Protein AF-G8B8Z5-F1 (afdb_monomer)

Mean predicted aligned error: 19.73 Å

Structure (mmCIF, N/CA/C/O backbone):
data_AF-G8B8Z5-F1
#
_entry.id   AF-G8B8Z5-F1
#
loop_
_atom_site.group_PDB
_atom_site.id
_atom_site.type_symbol
_atom_site.label_atom_id
_atom_site.label_alt_id
_atom_site.label_comp_id
_atom_site.label_asym_id
_atom_site.label_entity_id
_atom_site.label_seq_id
_atom_site.pdbx_PDB_ins_code
_atom_site.Cartn_x
_atom_site.Cartn_y
_atom_site.Cartn_z
_atom_site.occupancy
_atom_site.B_iso_or_equiv
_atom_site.auth_seq_id
_atom_site.auth_comp_id
_atom_site.auth_asym_id
_atom_site.auth_atom_id
_atom_site.pdbx_PDB_model_num
ATOM 1 N N . MET A 1 1 ? 36.152 -23.591 3.114 1.00 41.09 1 MET A N 1
ATOM 2 C CA . MET A 1 1 ? 37.224 -24.033 2.190 1.00 41.09 1 MET A CA 1
ATOM 3 C C . MET A 1 1 ? 36.503 -24.625 0.983 1.00 41.09 1 MET A C 1
ATOM 5 O O . MET A 1 1 ? 35.760 -25.562 1.192 1.00 41.09 1 MET A O 1
ATOM 9 N N . LEU A 1 2 ? 36.476 -24.067 -0.227 1.00 43.59 2 LEU A N 1
ATOM 10 C CA . LEU A 1 2 ? 37.542 -23.501 -1.054 1.00 43.59 2 LEU A CA 1
ATOM 11 C C . LEU A 1 2 ? 36.949 -22.485 -2.055 1.00 43.59 2 LEU A C 1
ATOM 13 O O . LEU A 1 2 ? 35.964 -22.784 -2.724 1.00 43.59 2 LEU A O 1
ATOM 17 N N . LEU A 1 3 ? 37.576 -21.311 -2.181 1.00 44.88 3 LEU A N 1
ATOM 18 C CA . LEU A 1 3 ? 37.457 -20.449 -3.362 1.00 44.88 3 LEU A CA 1
ATOM 19 C C . LEU A 1 3 ? 38.394 -20.983 -4.460 1.00 44.88 3 LEU A C 1
ATOM 21 O O . LEU A 1 3 ? 39.539 -21.304 -4.142 1.00 44.88 3 LEU A O 1
ATOM 25 N N . PRO A 1 4 ? 38.010 -20.951 -5.745 1.00 44.19 4 PRO A N 1
ATOM 26 C CA . PRO A 1 4 ? 38.975 -20.918 -6.832 1.00 44.19 4 PRO A CA 1
ATOM 27 C C . PRO A 1 4 ? 39.327 -19.463 -7.177 1.00 44.19 4 PRO A C 1
ATOM 29 O O . PRO A 1 4 ? 38.596 -18.742 -7.855 1.00 44.19 4 PRO A O 1
ATOM 32 N N . THR A 1 5 ? 40.486 -19.034 -6.686 1.00 41.72 5 THR A N 1
ATOM 33 C CA . THR A 1 5 ? 41.225 -17.848 -7.126 1.00 41.72 5 THR A CA 1
ATOM 34 C C . THR A 1 5 ? 41.942 -18.150 -8.441 1.00 41.72 5 THR A C 1
ATOM 36 O O . THR A 1 5 ? 42.888 -18.927 -8.434 1.00 41.72 5 THR A O 1
ATOM 39 N N . HIS A 1 6 ? 41.558 -17.525 -9.555 1.00 38.69 6 HIS A N 1
ATOM 40 C CA . HIS A 1 6 ? 42.446 -17.384 -10.716 1.00 38.69 6 HIS A CA 1
ATOM 41 C C . HIS A 1 6 ? 41.959 -16.244 -11.619 1.00 38.69 6 HIS A C 1
ATOM 43 O O . HIS A 1 6 ? 41.118 -16.439 -12.491 1.00 38.69 6 HIS A O 1
ATOM 49 N N . PHE A 1 7 ? 42.509 -15.040 -11.435 1.00 36.22 7 PHE A N 1
ATOM 50 C CA . PHE A 1 7 ? 42.478 -14.018 -12.479 1.00 36.22 7 PHE A CA 1
ATOM 51 C C . PHE A 1 7 ? 43.902 -13.621 -12.848 1.00 36.22 7 PHE A C 1
ATOM 53 O O . PHE A 1 7 ? 44.687 -13.117 -12.050 1.00 36.22 7 PHE A O 1
ATOM 60 N N . SER A 1 8 ? 44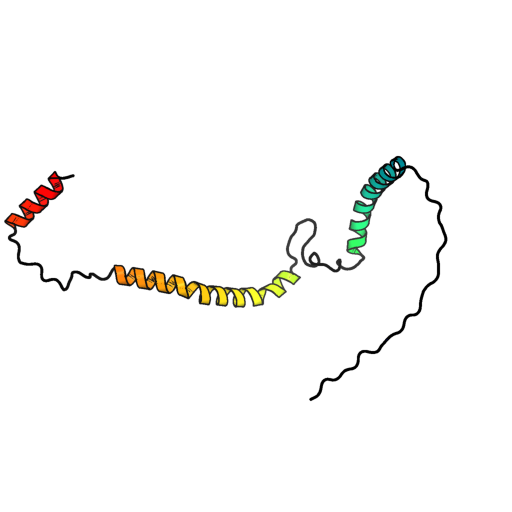.213 -13.964 -14.092 1.00 32.03 8 SER A N 1
ATOM 61 C CA . SER A 1 8 ? 45.494 -13.842 -14.762 1.00 32.03 8 SER A CA 1
ATOM 62 C C . SER A 1 8 ? 45.905 -12.376 -14.904 1.00 32.03 8 SER A C 1
ATOM 64 O O . SER A 1 8 ? 45.184 -11.549 -15.462 1.00 32.03 8 SER A O 1
ATOM 66 N N . CYS A 1 9 ? 47.097 -12.076 -14.399 1.00 32.19 9 CYS A N 1
ATOM 67 C CA . CYS A 1 9 ? 47.771 -10.793 -14.497 1.00 32.19 9 CYS A CA 1
ATOM 68 C C . CYS A 1 9 ? 48.290 -10.587 -15.933 1.00 32.19 9 CYS A C 1
ATOM 70 O O . CYS A 1 9 ? 49.268 -11.219 -16.335 1.00 32.19 9 CYS A O 1
ATOM 72 N N . LYS A 1 10 ? 47.664 -9.701 -16.722 1.00 39.59 10 LYS A N 1
ATOM 73 C CA . LYS A 1 10 ? 48.245 -9.215 -17.987 1.00 39.59 10 LYS A CA 1
ATOM 74 C C . LYS A 1 10 ? 48.947 -7.877 -17.767 1.00 39.59 10 LYS A C 1
ATOM 76 O O . LYS A 1 10 ? 48.311 -6.838 -17.629 1.00 39.59 10 LYS A O 1
ATOM 81 N N . LYS A 1 11 ? 50.283 -7.927 -17.784 1.00 35.84 11 LYS A N 1
ATOM 82 C CA . LYS A 1 11 ? 51.173 -6.775 -17.977 1.00 35.84 11 LYS A CA 1
ATOM 83 C C . LYS A 1 11 ? 50.915 -6.152 -19.351 1.00 35.84 11 LYS A C 1
ATOM 85 O O . LYS A 1 11 ? 50.988 -6.852 -20.358 1.00 35.84 11 LYS A O 1
ATOM 90 N N . ILE A 1 12 ? 50.707 -4.840 -19.393 1.00 39.56 12 ILE A N 1
ATOM 91 C CA . ILE A 1 12 ? 50.877 -4.023 -20.599 1.00 39.56 12 ILE A CA 1
ATOM 92 C C . ILE A 1 12 ? 51.840 -2.893 -20.221 1.00 39.56 12 ILE A C 1
ATOM 94 O O . ILE A 1 12 ? 51.549 -2.073 -19.354 1.00 39.56 12 ILE A O 1
ATOM 98 N N . THR A 1 13 ? 53.026 -2.918 -20.821 1.00 41.66 13 THR A N 1
ATOM 99 C CA . THR A 1 13 ? 54.096 -1.914 -20.717 1.00 41.66 13 THR A CA 1
ATOM 100 C C . THR A 1 13 ? 53.878 -0.759 -21.722 1.00 41.66 13 THR A C 1
ATOM 102 O O . THR A 1 13 ? 52.999 -0.850 -22.581 1.00 41.66 13 THR A O 1
ATOM 105 N N . PRO A 1 14 ? 54.601 0.374 -21.588 1.00 43.34 14 PRO A N 1
ATOM 106 C CA . PRO A 1 14 ? 54.072 1.714 -21.856 1.00 43.34 14 PRO A CA 1
ATOM 107 C C . PRO A 1 14 ? 54.269 2.212 -23.296 1.00 43.34 14 PRO A C 1
ATOM 109 O O . PRO A 1 14 ? 55.264 1.910 -23.956 1.00 43.34 14 PRO A O 1
ATOM 112 N N . ILE A 1 15 ? 53.348 3.066 -23.757 1.00 42.09 15 ILE A N 1
ATOM 113 C CA . ILE A 1 15 ? 53.428 3.748 -25.057 1.00 42.09 15 ILE A CA 1
ATOM 114 C C . ILE A 1 15 ? 53.983 5.174 -24.890 1.00 42.09 15 ILE A C 1
ATOM 116 O O . ILE A 1 15 ? 53.671 5.902 -23.954 1.00 42.09 15 ILE A O 1
ATOM 120 N N . LYS A 1 16 ? 54.868 5.510 -25.832 1.00 40.50 16 LYS A N 1
ATOM 121 C CA . LYS A 1 16 ? 55.881 6.571 -25.857 1.00 40.50 16 LYS A CA 1
ATOM 122 C C . LYS A 1 16 ? 55.372 8.025 -25.832 1.00 40.50 16 LYS A C 1
ATOM 124 O O . LYS A 1 16 ? 54.331 8.358 -26.388 1.00 40.50 16 LYS A O 1
ATOM 129 N N . LYS A 1 17 ? 56.259 8.891 -25.311 1.00 45.06 17 LYS A N 1
ATOM 130 C CA . LYS A 1 17 ? 56.364 10.360 -25.457 1.00 45.06 17 LYS A CA 1
ATOM 131 C C . LYS A 1 17 ? 55.726 10.945 -26.732 1.00 45.06 17 LYS A C 1
ATOM 133 O O . LYS A 1 17 ? 56.095 10.555 -27.841 1.00 45.06 17 LYS A O 1
ATOM 138 N N . LYS A 1 18 ? 54.954 12.031 -26.582 1.00 43.22 18 LYS A N 1
ATOM 139 C CA . LYS A 1 18 ? 54.648 12.979 -27.671 1.00 43.22 18 LYS A CA 1
ATOM 140 C C . LYS A 1 18 ? 54.820 14.444 -27.223 1.00 43.22 18 LYS A C 1
ATOM 142 O O . LYS A 1 18 ? 54.002 14.981 -26.497 1.00 43.22 18 LYS A O 1
ATOM 147 N N . LYS A 1 19 ? 55.958 14.995 -27.666 1.00 42.81 19 LYS A N 1
ATOM 148 C CA . LYS A 1 19 ? 56.308 16.354 -28.142 1.00 42.81 19 LYS A CA 1
ATOM 149 C C . LYS A 1 19 ? 55.581 17.590 -27.565 1.00 42.81 19 LYS A C 1
ATOM 151 O O . LYS A 1 19 ? 54.373 17.729 -27.695 1.00 42.81 19 LYS A O 1
ATOM 156 N N . ASN A 1 20 ? 56.405 18.528 -27.076 1.00 50.16 20 ASN A N 1
ATOM 157 C CA . ASN A 1 20 ? 56.108 19.937 -26.782 1.00 50.16 20 ASN A CA 1
ATOM 158 C C . ASN A 1 20 ? 55.334 20.625 -27.917 1.00 50.16 20 ASN A C 1
ATOM 160 O O . ASN A 1 20 ? 55.758 20.572 -29.072 1.00 50.16 20 ASN A O 1
ATOM 164 N N . ILE A 1 21 ? 54.251 21.322 -27.570 1.00 47.75 21 ILE A N 1
ATOM 165 C CA . ILE A 1 21 ? 53.485 22.195 -28.467 1.00 47.75 21 ILE A CA 1
ATOM 166 C C . ILE A 1 21 ? 53.485 23.599 -27.841 1.00 47.75 21 ILE A C 1
ATOM 168 O O . ILE A 1 21 ? 53.137 23.718 -26.665 1.00 47.75 21 ILE A O 1
ATOM 172 N N . PRO A 1 22 ? 53.877 24.656 -28.577 1.00 44.84 22 PRO A N 1
ATOM 173 C CA . PRO A 1 22 ? 53.913 26.013 -28.047 1.00 44.84 22 PRO A CA 1
ATOM 174 C C . PRO A 1 22 ? 52.497 26.572 -27.846 1.00 44.84 22 PRO A C 1
ATOM 176 O O . PRO A 1 22 ? 51.693 26.664 -28.775 1.00 44.84 22 PRO A O 1
ATOM 179 N N . LEU A 1 23 ? 52.217 26.959 -26.601 1.00 51.59 23 LEU A N 1
ATOM 180 C CA . LEU A 1 23 ? 51.053 27.731 -26.181 1.00 51.59 23 LEU A CA 1
ATOM 181 C C . LEU A 1 23 ? 51.171 29.162 -26.728 1.00 51.59 23 LEU A C 1
ATOM 183 O O . LEU A 1 23 ? 51.948 29.947 -26.200 1.00 51.59 23 LEU A O 1
ATOM 187 N N . CYS A 1 24 ? 50.394 29.510 -27.758 1.00 51.16 24 CYS A N 1
ATOM 188 C CA . CYS A 1 24 ? 49.870 30.871 -27.940 1.00 51.16 24 CYS A CA 1
ATOM 189 C C . CYS A 1 24 ? 48.847 30.919 -29.087 1.00 51.16 24 CYS A C 1
ATOM 191 O O . CYS A 1 24 ? 49.204 31.154 -30.239 1.00 51.16 24 CYS A O 1
ATOM 193 N N . LYS A 1 25 ? 47.555 30.715 -28.790 1.00 40.59 25 LYS A N 1
ATOM 194 C CA . LYS A 1 25 ? 46.464 31.233 -29.634 1.00 40.59 25 LYS A CA 1
ATOM 195 C C . LYS A 1 25 ? 45.332 31.785 -28.771 1.00 40.59 25 LYS A C 1
ATOM 197 O O . LYS A 1 25 ? 44.795 31.130 -27.884 1.00 40.59 25 LYS A O 1
ATOM 202 N N . THR A 1 26 ? 45.033 33.042 -29.055 1.00 53.59 26 THR A N 1
ATOM 203 C CA . THR A 1 26 ? 44.117 33.972 -28.404 1.00 53.59 26 THR A CA 1
ATOM 204 C C . THR A 1 26 ? 42.708 33.392 -28.237 1.00 53.59 26 THR A C 1
ATOM 206 O O . THR A 1 26 ? 42.103 32.921 -29.202 1.00 53.59 26 THR A O 1
ATOM 209 N N . LYS A 1 27 ? 42.154 33.481 -27.018 1.00 52.00 27 LYS A N 1
ATOM 210 C CA . LYS A 1 27 ? 40.860 32.896 -26.598 1.00 52.00 27 LYS A CA 1
ATOM 211 C C . LYS A 1 27 ? 39.648 33.231 -27.491 1.00 52.00 27 LYS A C 1
ATOM 213 O O . LYS A 1 27 ? 38.670 32.498 -27.447 1.00 52.00 27 LYS A O 1
ATOM 218 N N . ARG A 1 28 ? 39.693 34.289 -28.313 1.00 50.94 28 ARG A N 1
ATOM 219 C CA . ARG A 1 28 ? 38.571 34.679 -29.195 1.00 50.94 28 ARG A CA 1
ATOM 220 C C . ARG A 1 28 ? 38.397 33.808 -30.442 1.00 50.94 28 ARG A C 1
ATOM 222 O O . ARG A 1 28 ? 37.281 33.703 -30.925 1.00 50.94 28 ARG A O 1
ATOM 229 N N . GLN A 1 29 ? 39.453 33.177 -30.958 1.00 50.69 29 GLN A N 1
ATOM 230 C CA . GLN A 1 29 ? 39.331 32.341 -32.165 1.00 50.69 29 GLN A CA 1
ATOM 231 C C . GLN A 1 29 ? 38.825 30.921 -31.856 1.00 50.69 29 GLN A C 1
ATOM 233 O O . GLN A 1 29 ? 38.244 30.269 -32.718 1.00 50.69 29 GLN A O 1
ATOM 238 N N . LEU A 1 30 ? 38.997 30.436 -30.619 1.00 53.25 30 LEU A N 1
ATOM 239 C CA . LEU A 1 30 ? 38.531 29.100 -30.236 1.00 53.25 30 LEU A CA 1
ATOM 240 C C . LEU A 1 30 ? 37.006 28.998 -30.106 1.00 53.25 30 LEU A C 1
ATOM 242 O O . LEU A 1 30 ? 36.468 27.919 -30.327 1.00 53.25 30 LEU A O 1
ATOM 246 N N . THR A 1 31 ? 36.298 30.080 -29.778 1.00 52.97 31 THR A N 1
ATOM 247 C CA . THR A 1 31 ? 34.838 30.036 -29.588 1.00 52.97 31 THR A CA 1
ATOM 248 C C . THR A 1 31 ? 34.066 29.961 -30.905 1.00 52.97 31 THR A C 1
ATOM 250 O O . THR A 1 31 ? 33.091 29.220 -30.980 1.00 52.97 31 THR A O 1
ATOM 253 N N . TYR A 1 32 ? 34.520 30.642 -31.963 1.00 52.75 32 TYR A N 1
ATOM 254 C CA . TYR A 1 32 ? 33.847 30.628 -33.272 1.00 52.75 32 TYR A CA 1
ATOM 255 C C . TYR A 1 32 ? 33.943 29.264 -33.979 1.00 52.75 32 TYR A C 1
ATOM 257 O O . TYR A 1 32 ? 32.989 28.793 -34.596 1.00 52.75 32 TYR A O 1
ATOM 265 N N . ILE A 1 33 ? 35.073 28.569 -33.822 1.00 52.00 33 ILE A N 1
ATOM 266 C CA . ILE A 1 33 ? 35.264 27.220 -34.374 1.00 52.00 33 ILE A CA 1
ATOM 267 C C . ILE A 1 33 ? 34.424 26.192 -33.590 1.00 52.00 33 ILE A C 1
ATOM 269 O O . ILE A 1 33 ? 33.947 25.218 -34.172 1.00 52.00 33 ILE A O 1
ATOM 273 N N . TYR A 1 34 ? 34.189 26.422 -32.291 1.00 52.81 34 TYR A N 1
ATOM 274 C CA . TYR A 1 34 ? 33.418 25.519 -31.428 1.00 52.81 34 TYR A CA 1
ATOM 275 C C . TYR A 1 34 ? 31.912 25.562 -31.716 1.00 52.81 34 TYR A C 1
ATOM 277 O O . TYR A 1 34 ? 31.250 24.528 -31.690 1.00 52.81 34 TYR A O 1
ATOM 285 N N . THR A 1 35 ? 31.353 26.728 -32.046 1.00 53.22 35 THR A N 1
ATOM 286 C CA . THR A 1 35 ? 29.920 26.839 -32.369 1.00 53.22 35 THR A CA 1
ATOM 287 C C . THR A 1 35 ? 29.595 26.312 -33.769 1.00 53.22 35 THR A C 1
ATOM 289 O O . THR A 1 35 ? 28.562 25.668 -33.948 1.00 53.22 35 THR A O 1
ATOM 292 N N . HIS A 1 36 ? 30.490 26.486 -34.751 1.00 51.34 36 HIS A N 1
ATOM 293 C CA . HIS A 1 36 ? 30.256 26.006 -36.121 1.00 51.34 36 HIS A CA 1
ATOM 294 C C . HIS A 1 36 ? 30.466 24.485 -36.287 1.00 51.34 36 HIS A C 1
ATOM 296 O O . HIS A 1 36 ? 29.890 23.862 -37.181 1.00 51.34 36 HIS A O 1
ATOM 302 N N . THR A 1 37 ? 31.256 23.849 -35.414 1.00 52.03 37 THR A N 1
ATOM 303 C CA . THR A 1 37 ? 31.419 22.382 -35.397 1.00 52.03 37 THR A CA 1
ATOM 304 C C . THR A 1 37 ? 30.277 21.666 -34.674 1.00 52.03 37 THR A C 1
ATOM 306 O O . THR A 1 37 ? 29.899 20.572 -35.094 1.00 52.03 37 THR A O 1
ATOM 309 N N . GLN A 1 38 ? 29.653 22.273 -33.658 1.00 47.59 38 GLN A N 1
ATOM 310 C CA . GLN A 1 38 ? 28.560 21.617 -32.926 1.00 47.59 38 GLN A CA 1
ATOM 311 C C . GLN A 1 38 ? 27.278 21.420 -33.752 1.00 47.59 38 GLN A C 1
ATOM 313 O O . GLN A 1 38 ? 26.641 20.371 -33.639 1.00 47.59 38 GLN A O 1
ATOM 318 N N . ALA A 1 39 ? 26.932 22.351 -34.647 1.00 51.22 39 ALA A N 1
ATOM 319 C 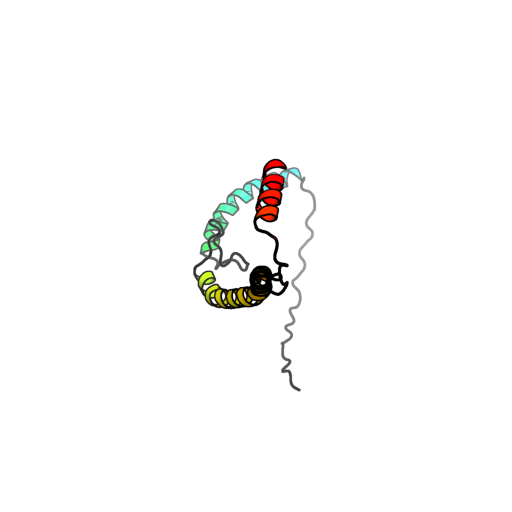CA . ALA A 1 39 ? 25.760 22.200 -35.518 1.00 51.22 39 ALA A CA 1
ATOM 320 C C . ALA A 1 39 ? 25.916 21.060 -36.549 1.00 51.22 39 ALA A C 1
ATOM 322 O O . ALA A 1 39 ? 24.944 20.381 -36.877 1.00 51.22 39 ALA A O 1
ATOM 323 N N . SER A 1 40 ? 27.145 20.798 -37.012 1.00 49.84 40 SER A N 1
ATOM 324 C CA . SER A 1 40 ? 27.445 19.709 -37.953 1.00 49.84 40 SER A CA 1
ATOM 325 C C . SER A 1 40 ? 27.438 18.333 -37.265 1.00 49.84 40 SER A C 1
ATOM 327 O O . SER A 1 40 ? 26.899 17.364 -37.800 1.00 49.84 40 SER A O 1
ATOM 329 N N . MET A 1 41 ? 27.928 18.237 -36.022 1.00 47.12 41 MET A N 1
ATOM 330 C CA . MET A 1 41 ? 28.002 16.956 -35.301 1.00 47.12 41 MET A CA 1
ATOM 331 C C . MET A 1 41 ? 26.636 16.412 -34.841 1.00 47.12 41 MET A C 1
ATOM 333 O O . MET A 1 41 ? 26.458 15.194 -34.787 1.00 47.12 41 MET A O 1
ATOM 337 N N . HIS A 1 42 ? 25.636 17.264 -34.590 1.00 50.69 42 HIS A N 1
ATOM 338 C CA . HIS A 1 42 ? 24.275 16.814 -34.240 1.00 50.69 42 HIS A CA 1
ATOM 339 C C . HIS A 1 42 ? 23.506 16.157 -35.408 1.00 50.69 42 HIS A C 1
ATOM 341 O O . HIS A 1 42 ? 22.525 15.435 -35.181 1.00 50.69 42 HIS A O 1
ATOM 347 N N . GLY A 1 43 ? 23.919 16.394 -36.658 1.00 51.12 43 GLY A N 1
ATOM 348 C CA . GLY A 1 43 ? 23.384 15.704 -37.838 1.00 51.12 43 GLY A CA 1
ATOM 349 C C . GLY A 1 43 ? 24.002 14.316 -38.019 1.00 51.12 43 GLY A C 1
ATOM 350 O O . GLY A 1 43 ? 23.290 13.328 -38.193 1.00 51.12 43 GLY A O 1
ATOM 351 N N . THR A 1 44 ? 25.326 14.225 -37.891 1.00 53.66 44 THR A N 1
ATOM 352 C CA . THR A 1 44 ? 26.101 13.001 -38.162 1.00 53.66 44 THR A CA 1
ATOM 353 C C . THR A 1 44 ? 26.030 11.971 -37.028 1.00 53.66 44 THR A C 1
ATOM 355 O O . THR A 1 44 ? 26.099 10.768 -37.275 1.00 53.66 44 THR A O 1
ATOM 358 N N . LEU A 1 45 ? 25.819 12.396 -35.776 1.00 53.50 45 LEU A N 1
ATOM 359 C CA . LEU A 1 45 ? 25.611 11.468 -34.651 1.00 53.50 45 LEU A CA 1
ATOM 360 C C . LEU A 1 45 ? 24.249 10.750 -34.709 1.00 53.50 45 LEU A C 1
ATOM 362 O O . LEU A 1 45 ? 24.114 9.649 -34.177 1.00 53.50 45 LEU A O 1
ATOM 366 N N . ARG A 1 46 ? 23.255 11.317 -35.411 1.00 52.88 46 ARG A N 1
ATOM 367 C CA . ARG A 1 46 ? 21.955 10.664 -35.654 1.00 52.88 46 ARG A CA 1
ATOM 368 C C . ARG A 1 46 ? 22.038 9.519 -36.663 1.00 52.88 46 ARG A C 1
ATOM 370 O O . ARG A 1 46 ? 21.297 8.546 -36.533 1.00 52.88 46 ARG A O 1
ATOM 377 N N . THR A 1 47 ? 22.921 9.614 -37.655 1.00 54.91 47 THR A N 1
ATOM 378 C CA . THR A 1 47 ? 23.121 8.555 -38.657 1.00 54.91 47 THR A CA 1
ATOM 379 C C . THR A 1 47 ? 24.062 7.464 -38.148 1.00 54.91 47 THR A C 1
ATOM 381 O O . THR A 1 47 ? 23.798 6.284 -38.372 1.00 54.91 47 THR A O 1
ATOM 384 N N . LEU A 1 48 ? 25.088 7.821 -37.367 1.00 54.16 48 LEU A N 1
ATOM 385 C CA . LEU A 1 48 ? 26.011 6.856 -36.753 1.00 54.16 48 LEU A CA 1
ATOM 386 C C . LEU A 1 48 ? 25.387 6.030 -35.617 1.00 54.16 48 LEU A C 1
ATOM 388 O O . LEU A 1 48 ? 25.734 4.859 -35.472 1.00 54.16 48 LEU A O 1
ATOM 392 N N . GLY A 1 49 ? 24.429 6.577 -34.860 1.00 54.16 49 GLY A N 1
ATOM 393 C CA . GLY A 1 49 ? 23.719 5.838 -33.803 1.00 54.16 49 GLY A CA 1
ATOM 394 C C . GLY A 1 49 ? 22.835 4.683 -34.302 1.00 54.16 49 GLY A C 1
ATOM 395 O O . GLY A 1 49 ? 22.444 3.831 -33.511 1.00 54.16 49 GLY A O 1
ATOM 396 N N . LYS A 1 50 ? 22.533 4.626 -35.609 1.00 55.78 50 LYS A N 1
ATOM 397 C CA . LYS A 1 50 ? 21.840 3.486 -36.238 1.00 55.78 50 LYS A CA 1
ATOM 398 C C . LYS A 1 50 ? 22.792 2.352 -36.642 1.00 55.78 50 LYS A C 1
ATOM 400 O O . LYS A 1 50 ? 22.348 1.218 -36.771 1.00 55.78 50 LYS A O 1
ATOM 405 N N . ILE A 1 51 ? 24.075 2.657 -36.853 1.00 57.62 51 ILE A N 1
ATOM 406 C CA . ILE A 1 51 ? 25.098 1.721 -37.357 1.00 57.62 51 ILE A CA 1
ATOM 407 C C . ILE A 1 51 ? 25.930 1.152 -36.201 1.00 57.62 51 ILE A C 1
ATOM 409 O O . ILE A 1 51 ? 26.313 -0.016 -36.208 1.00 57.62 51 ILE A O 1
ATOM 413 N N . VAL A 1 52 ? 26.188 1.966 -35.179 1.00 56.34 52 VAL A N 1
ATOM 414 C CA . VAL A 1 52 ? 26.895 1.558 -33.968 1.00 56.34 52 VAL A CA 1
ATOM 415 C C . VAL A 1 52 ? 25.842 1.152 -32.940 1.00 56.34 52 VAL A C 1
ATOM 417 O O . VAL A 1 52 ? 25.070 1.990 -32.486 1.00 56.34 52 VAL A O 1
ATOM 420 N N . GLY A 1 53 ? 25.774 -0.145 -32.618 1.00 58.78 53 GLY A N 1
ATOM 421 C CA . GLY A 1 53 ? 24.788 -0.712 -31.692 1.00 58.78 53 GLY A CA 1
ATOM 422 C C . GLY A 1 53 ? 24.603 0.108 -30.406 1.00 58.78 53 GLY A C 1
ATOM 423 O O . GLY A 1 53 ? 25.540 0.739 -29.924 1.00 58.78 53 GLY A O 1
ATOM 424 N N . ALA A 1 54 ? 23.377 0.085 -29.865 1.00 66.44 54 ALA A N 1
ATOM 425 C CA . ALA A 1 54 ? 22.878 1.091 -28.922 1.00 66.44 54 ALA A CA 1
ATOM 426 C C . ALA A 1 54 ? 23.868 1.491 -27.794 1.00 66.44 54 ALA A C 1
ATOM 428 O O . ALA A 1 54 ? 24.537 0.621 -27.219 1.00 66.44 54 ALA A O 1
ATOM 429 N N . PRO A 1 55 ? 23.944 2.792 -27.451 1.00 63.03 55 PRO A N 1
ATOM 430 C CA . PRO A 1 55 ? 24.972 3.367 -26.578 1.00 63.03 55 PRO A CA 1
ATOM 431 C C . PRO A 1 55 ? 24.995 2.678 -25.213 1.00 63.03 55 PRO A C 1
ATOM 433 O O . PRO A 1 55 ? 23.948 2.514 -24.602 1.00 63.03 55 PRO A O 1
ATOM 436 N N . LYS A 1 56 ? 26.165 2.259 -24.710 1.00 60.97 56 LYS A N 1
ATOM 437 C CA . LYS A 1 56 ? 26.287 1.643 -23.372 1.00 60.97 56 LYS A CA 1
ATOM 438 C C . LYS A 1 56 ? 25.901 2.672 -22.290 1.00 60.97 56 LYS A C 1
ATOM 440 O O . LYS A 1 56 ? 26.720 3.508 -21.934 1.00 60.97 56 LYS A O 1
ATOM 445 N N . GLY A 1 57 ? 24.661 2.610 -21.794 1.00 67.00 57 GLY A N 1
ATOM 446 C CA . GLY A 1 57 ? 24.099 3.529 -20.792 1.00 67.00 57 GLY A CA 1
ATOM 447 C C . GLY A 1 57 ? 22.629 3.229 -20.458 1.00 67.00 57 GLY A C 1
ATOM 448 O O . GLY A 1 57 ? 22.049 2.275 -20.971 1.00 67.00 57 GLY A O 1
ATOM 449 N N . HIS A 1 58 ? 22.013 4.020 -19.580 1.00 65.00 58 HIS A N 1
ATOM 450 C CA . HIS A 1 58 ? 20.623 3.817 -19.128 1.00 65.00 58 HIS A CA 1
ATOM 451 C C . HIS A 1 58 ? 19.589 4.072 -20.242 1.00 65.00 58 HIS A C 1
ATOM 453 O O . HIS A 1 58 ? 18.517 3.469 -20.249 1.00 65.00 58 HIS A O 1
ATOM 459 N N . ASP A 1 59 ? 19.968 4.862 -21.248 1.00 70.56 59 ASP A N 1
ATOM 460 C CA . ASP A 1 59 ? 19.149 5.207 -22.417 1.00 70.56 59 ASP A CA 1
ATOM 461 C C . ASP A 1 59 ? 19.029 4.071 -23.449 1.00 70.56 59 ASP A C 1
ATOM 463 O O . ASP A 1 59 ? 18.409 4.224 -24.494 1.00 70.56 59 ASP A O 1
ATOM 467 N N . ARG A 1 60 ? 19.582 2.882 -23.173 1.00 75.62 60 ARG A N 1
ATOM 468 C CA . ARG A 1 60 ? 19.517 1.705 -24.067 1.00 75.62 60 ARG A CA 1
ATOM 469 C C . ARG A 1 60 ? 18.099 1.240 -24.385 1.00 75.62 60 ARG A C 1
ATOM 471 O O . ARG A 1 60 ? 17.871 0.647 -25.434 1.00 75.62 60 ARG A O 1
ATOM 478 N N . TYR A 1 61 ? 17.186 1.418 -23.438 1.00 77.81 61 TYR A N 1
ATOM 479 C CA . TYR A 1 61 ? 15.831 0.871 -23.496 1.00 77.81 61 TYR A CA 1
ATOM 480 C C . TYR A 1 61 ? 14.758 1.954 -23.548 1.00 77.81 61 TYR A C 1
ATOM 482 O O . TYR A 1 61 ? 13.569 1.637 -23.415 1.00 77.81 61 TYR A O 1
ATOM 490 N N . ARG A 1 62 ? 15.179 3.210 -23.716 1.00 84.50 62 ARG A N 1
ATOM 491 C CA . ARG A 1 62 ? 14.312 4.374 -23.793 1.00 84.50 62 ARG A CA 1
ATOM 492 C C . ARG A 1 62 ? 14.665 5.151 -25.048 1.00 84.50 62 ARG A C 1
ATOM 494 O O . ARG A 1 62 ? 15.833 5.422 -25.295 1.00 84.50 62 ARG A O 1
ATOM 501 N N . ASP A 1 63 ? 13.663 5.478 -25.847 1.00 83.00 63 ASP A N 1
ATOM 502 C CA . ASP A 1 63 ? 13.903 6.242 -27.065 1.00 83.00 63 ASP A CA 1
ATOM 503 C C . ASP A 1 63 ? 14.336 7.672 -26.702 1.00 83.00 63 ASP A C 1
ATOM 505 O O . ASP A 1 63 ? 13.621 8.343 -25.963 1.00 83.00 63 ASP A O 1
ATOM 509 N N . PRO A 1 64 ? 15.461 8.192 -27.218 1.00 78.12 64 PRO A N 1
ATOM 510 C CA . PRO A 1 64 ? 16.007 9.483 -26.780 1.00 78.12 64 PRO A CA 1
ATOM 511 C C . PRO A 1 64 ? 15.168 10.694 -27.219 1.00 78.12 64 PRO A C 1
ATOM 513 O O . PRO A 1 64 ? 15.352 11.794 -26.711 1.00 78.12 64 PRO A O 1
ATOM 516 N N . VAL A 1 65 ? 14.261 10.515 -28.184 1.00 81.69 65 VAL A N 1
ATOM 517 C CA . VAL A 1 65 ? 13.393 11.586 -28.700 1.00 81.69 65 VAL A CA 1
ATOM 518 C C . VAL A 1 65 ? 12.034 11.536 -28.012 1.00 81.69 65 VAL A C 1
ATOM 520 O O . VAL A 1 65 ? 11.633 12.478 -27.336 1.00 81.69 65 VAL A O 1
ATOM 523 N N . THR A 1 66 ? 11.335 10.408 -28.138 1.00 85.12 66 THR A N 1
ATOM 524 C CA . THR A 1 66 ? 9.978 10.230 -27.604 1.00 85.12 66 THR A CA 1
ATOM 525 C C . THR A 1 66 ? 9.969 9.903 -26.114 1.00 85.12 66 THR A C 1
ATOM 527 O O . THR A 1 66 ? 8.909 9.933 -25.493 1.00 85.12 66 THR A O 1
ATOM 530 N N . HIS A 1 67 ? 11.126 9.557 -25.535 1.00 82.50 67 HIS A N 1
ATOM 531 C CA . HIS A 1 67 ? 11.254 9.032 -24.178 1.00 82.50 67 HIS A CA 1
ATOM 532 C C . HIS A 1 67 ? 10.295 7.862 -23.926 1.00 82.50 67 HIS A C 1
ATOM 534 O O . HIS A 1 67 ? 9.860 7.629 -22.803 1.00 82.50 67 HIS A O 1
ATOM 540 N N . GLN A 1 68 ? 9.946 7.099 -24.961 1.00 87.81 68 GLN A N 1
ATOM 541 C CA . GLN A 1 68 ? 9.091 5.931 -24.815 1.00 87.81 68 GLN A CA 1
ATOM 542 C C . GLN A 1 68 ? 9.900 4.725 -24.361 1.00 87.81 68 GLN A C 1
ATOM 544 O O . GLN A 1 68 ? 11.113 4.632 -24.551 1.00 87.81 68 GLN A O 1
ATOM 549 N N . ILE A 1 69 ? 9.217 3.810 -23.685 1.00 89.12 69 ILE A N 1
ATOM 550 C CA . ILE A 1 69 ? 9.813 2.578 -23.191 1.00 89.12 69 ILE A CA 1
ATOM 551 C C . ILE A 1 69 ? 9.834 1.558 -24.330 1.00 89.12 69 ILE A C 1
ATOM 553 O O . ILE A 1 69 ? 8.813 1.310 -24.963 1.00 89.12 69 ILE A O 1
ATOM 557 N N . THR A 1 70 ? 10.974 0.912 -24.553 1.00 87.00 70 THR A N 1
ATOM 558 C CA . THR A 1 70 ? 11.075 -0.159 -25.553 1.00 87.00 70 THR A CA 1
ATOM 559 C C . THR A 1 70 ? 10.338 -1.436 -25.110 1.00 87.00 70 THR A C 1
ATOM 561 O O . THR A 1 70 ? 10.297 -1.756 -23.916 1.00 87.00 70 THR A O 1
ATOM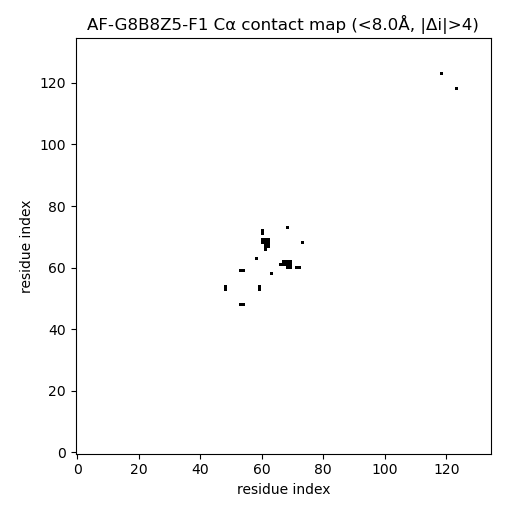 564 N N . PRO A 1 71 ? 9.828 -2.256 -26.053 1.00 85.56 71 PRO A N 1
ATOM 565 C CA . PRO A 1 71 ? 9.172 -3.537 -25.750 1.00 85.56 71 PRO A CA 1
ATOM 566 C C . PRO A 1 71 ? 10.061 -4.515 -24.963 1.00 85.56 71 PRO A C 1
ATOM 568 O O . PRO A 1 71 ? 9.559 -5.373 -24.239 1.00 85.56 71 PRO A O 1
ATOM 571 N N . ALA A 1 72 ? 11.387 -4.402 -25.065 1.00 85.75 72 ALA A N 1
ATOM 572 C CA . ALA A 1 72 ? 12.319 -5.191 -24.259 1.00 85.75 72 ALA A CA 1
ATOM 573 C C . ALA A 1 72 ? 12.181 -4.891 -22.756 1.00 85.75 72 ALA A C 1
ATOM 575 O O . ALA A 1 72 ? 12.123 -5.816 -21.946 1.00 85.75 72 ALA A O 1
ATOM 576 N N . LEU A 1 73 ? 12.047 -3.615 -22.381 1.00 86.88 73 LEU A N 1
ATOM 577 C CA . LEU A 1 73 ? 11.918 -3.215 -20.980 1.00 86.88 73 LEU A CA 1
ATOM 578 C C . LEU A 1 73 ? 10.571 -3.641 -20.377 1.00 86.88 73 LEU A C 1
ATOM 580 O O . LEU A 1 73 ? 10.505 -3.968 -19.192 1.00 86.88 73 LEU A O 1
ATOM 584 N N . TYR A 1 74 ? 9.501 -3.670 -21.180 1.00 87.81 74 TYR A N 1
ATOM 585 C CA . TYR A 1 74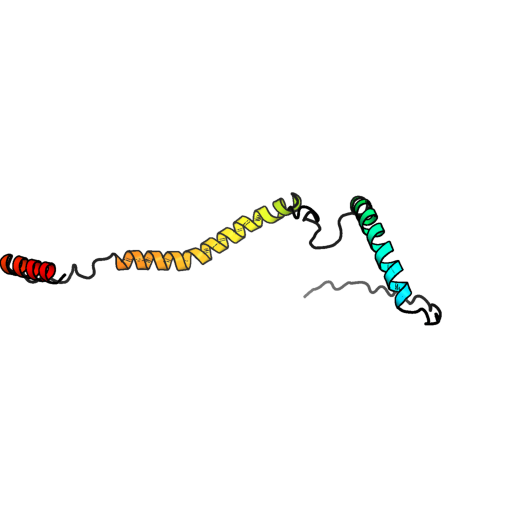 ? 8.194 -4.149 -20.723 1.00 87.81 74 TYR A CA 1
ATOM 586 C C . TYR A 1 74 ? 8.247 -5.607 -20.271 1.00 87.81 74 TYR A C 1
ATOM 588 O O . TYR A 1 74 ? 7.733 -5.917 -19.200 1.00 87.81 74 TYR A O 1
ATOM 596 N N . ARG A 1 75 ? 8.924 -6.477 -21.033 1.00 87.62 75 ARG A N 1
ATOM 597 C CA . ARG A 1 75 ? 9.086 -7.902 -20.693 1.00 87.62 75 ARG A CA 1
ATOM 598 C C . ARG A 1 75 ? 9.849 -8.096 -19.389 1.00 87.62 75 ARG A C 1
ATOM 600 O O . ARG A 1 75 ? 9.435 -8.883 -18.547 1.00 87.62 75 ARG A O 1
ATOM 607 N N . VAL A 1 76 ? 10.920 -7.328 -19.198 1.00 88.38 76 VAL A N 1
ATOM 608 C CA . VAL A 1 76 ? 11.737 -7.387 -17.978 1.00 88.38 76 VAL A CA 1
ATOM 609 C C . VAL A 1 76 ? 10.943 -6.946 -16.747 1.00 88.38 76 VAL A C 1
ATOM 611 O O . VAL A 1 76 ? 11.161 -7.481 -15.665 1.00 88.38 76 VAL A O 1
ATOM 614 N N . ARG A 1 77 ? 9.998 -6.006 -16.891 1.00 89.12 77 ARG A N 1
ATOM 615 C CA . ARG A 1 77 ? 9.197 -5.488 -15.770 1.00 89.12 77 ARG A CA 1
ATOM 616 C C . ARG A 1 77 ? 8.011 -6.382 -15.383 1.00 89.12 77 ARG A C 1
ATOM 618 O O . ARG A 1 77 ? 7.589 -6.306 -14.232 1.00 89.12 77 ARG A O 1
ATOM 625 N N . GLN A 1 78 ? 7.513 -7.234 -16.287 1.00 88.75 78 GLN A N 1
ATOM 626 C CA . GLN A 1 78 ? 6.367 -8.128 -16.036 1.00 88.75 78 GLN A CA 1
ATOM 627 C C . GLN A 1 78 ? 6.430 -8.854 -14.674 1.00 88.75 78 GLN A C 1
ATOM 629 O O . GLN A 1 78 ? 5.481 -8.726 -13.901 1.00 88.75 78 GLN A O 1
ATOM 634 N N . PRO A 1 79 ? 7.526 -9.552 -14.303 1.00 89.44 79 PRO A N 1
ATOM 635 C CA . PRO A 1 79 ? 7.561 -10.294 -13.041 1.00 89.44 79 PRO A CA 1
ATOM 636 C C . PRO A 1 79 ? 7.690 -9.401 -11.798 1.00 89.44 79 PRO A C 1
ATOM 638 O O . PRO A 1 79 ? 7.250 -9.789 -10.717 1.00 89.44 79 PRO A O 1
ATOM 641 N N . PHE A 1 80 ? 8.296 -8.216 -11.916 1.00 92.44 80 PHE A N 1
ATOM 642 C CA . PHE A 1 80 ? 8.491 -7.314 -10.775 1.00 92.44 80 PHE A CA 1
ATOM 643 C C . PHE A 1 80 ? 7.219 -6.569 -10.397 1.00 92.44 80 PHE A C 1
ATOM 645 O O . PHE A 1 80 ? 7.070 -6.204 -9.236 1.00 92.44 80 PHE A O 1
ATOM 652 N N . PHE A 1 81 ? 6.300 -6.378 -11.346 1.00 91.38 81 PHE A N 1
ATOM 653 C CA . PHE A 1 81 ? 5.010 -5.767 -11.056 1.00 91.38 81 PHE A CA 1
ATOM 654 C C . PHE A 1 81 ? 4.278 -6.566 -9.975 1.00 91.38 81 PHE A C 1
ATOM 656 O O . PHE A 1 81 ? 4.026 -6.027 -8.904 1.00 91.38 81 PHE A O 1
ATOM 663 N N . TRP A 1 82 ? 4.083 -7.876 -10.172 1.00 92.31 82 TRP A N 1
ATOM 664 C CA . TRP A 1 82 ? 3.387 -8.685 -9.171 1.00 92.31 82 TRP A CA 1
ATOM 665 C C . TRP A 1 82 ? 4.124 -8.832 -7.851 1.00 92.31 82 TRP A C 1
ATOM 667 O O . TRP A 1 82 ? 3.502 -8.729 -6.797 1.00 92.31 82 TRP A O 1
ATOM 677 N N . ARG A 1 83 ? 5.447 -9.004 -7.883 1.00 93.62 83 ARG A N 1
ATOM 678 C CA . ARG A 1 83 ? 6.243 -9.093 -6.650 1.00 93.62 83 ARG A CA 1
ATOM 679 C C . ARG A 1 83 ? 6.125 -7.818 -5.809 1.00 93.62 83 ARG A C 1
ATOM 681 O O . ARG A 1 83 ? 5.947 -7.904 -4.598 1.00 93.62 83 ARG A O 1
ATOM 688 N N . ASN A 1 84 ? 6.159 -6.651 -6.450 1.00 95.62 84 ASN A N 1
ATOM 68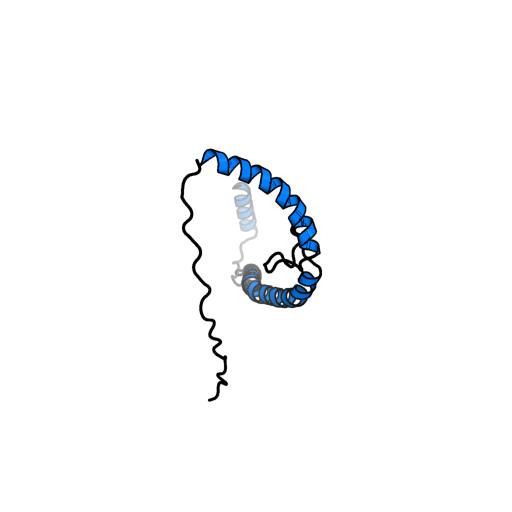9 C CA . ASN A 1 84 ? 6.039 -5.368 -5.763 1.00 95.62 84 ASN A CA 1
ATOM 690 C C . ASN A 1 84 ? 4.600 -5.081 -5.319 1.00 95.62 84 ASN A C 1
ATOM 692 O O . ASN A 1 84 ? 4.406 -4.554 -4.229 1.00 95.62 84 ASN A O 1
ATOM 696 N N . THR A 1 85 ? 3.594 -5.453 -6.116 1.00 96.44 85 THR A N 1
ATOM 697 C CA . THR A 1 85 ? 2.182 -5.311 -5.734 1.00 96.44 85 THR A CA 1
ATOM 698 C C . THR A 1 85 ? 1.851 -6.152 -4.507 1.00 96.44 85 THR A C 1
ATOM 700 O O . THR A 1 85 ? 1.204 -5.650 -3.597 1.00 96.44 85 THR A O 1
ATOM 703 N N . ILE A 1 86 ? 2.339 -7.394 -4.427 1.00 96.75 86 ILE A N 1
ATOM 704 C CA . ILE A 1 86 ? 2.157 -8.230 -3.230 1.00 96.75 86 ILE A CA 1
ATOM 705 C C . ILE A 1 86 ? 2.784 -7.547 -2.011 1.00 96.75 86 ILE A C 1
ATOM 707 O O . ILE A 1 86 ? 2.130 -7.423 -0.980 1.00 96.75 86 ILE A O 1
ATOM 711 N N . GLY A 1 87 ? 4.015 -7.038 -2.139 1.00 96.81 87 GLY A N 1
ATOM 712 C CA . GLY A 1 87 ? 4.662 -6.276 -1.067 1.00 96.81 87 GLY A CA 1
ATOM 713 C C . GLY A 1 87 ? 3.849 -5.050 -0.635 1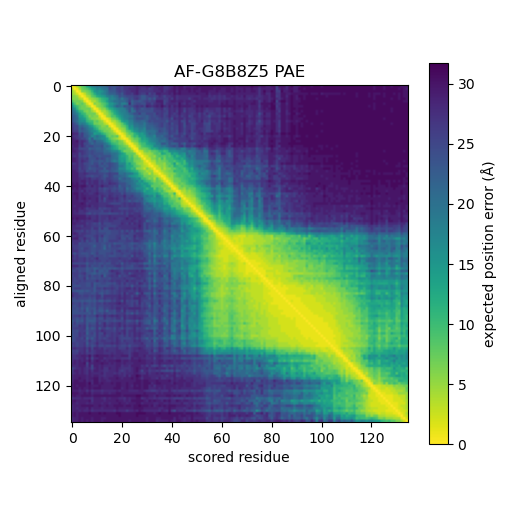.00 96.81 87 GLY A C 1
ATOM 714 O O . GLY A 1 87 ? 3.679 -4.820 0.561 1.00 96.81 87 GLY A O 1
ATOM 715 N N . LEU A 1 88 ? 3.286 -4.309 -1.595 1.00 96.94 88 LEU A N 1
ATOM 716 C CA . LEU A 1 88 ? 2.408 -3.170 -1.326 1.00 96.94 88 LEU A CA 1
ATOM 717 C C . LEU A 1 88 ? 1.152 -3.590 -0.553 1.00 96.94 88 LEU A C 1
ATOM 719 O O . LEU A 1 88 ? 0.791 -2.913 0.403 1.00 96.94 88 LEU A O 1
ATOM 723 N N . PHE A 1 89 ? 0.508 -4.698 -0.925 1.00 97.50 89 PHE A N 1
ATOM 724 C CA . PHE A 1 89 ? -0.667 -5.201 -0.211 1.00 97.50 89 PHE A CA 1
ATOM 725 C C . PHE A 1 89 ? -0.331 -5.661 1.204 1.00 97.50 89 PHE A C 1
ATOM 727 O O . PHE A 1 89 ? -1.081 -5.353 2.121 1.00 97.50 89 PHE A O 1
ATOM 734 N N . VAL A 1 90 ? 0.797 -6.343 1.408 1.00 97.81 90 VAL A N 1
ATOM 735 C CA . VAL A 1 90 ? 1.214 -6.792 2.746 1.00 97.81 90 VAL A CA 1
ATOM 736 C C . VAL A 1 90 ? 1.452 -5.598 3.669 1.00 97.81 90 VAL A C 1
ATOM 738 O O . VAL A 1 90 ? 0.930 -5.563 4.780 1.00 97.81 90 VAL A O 1
ATOM 741 N N . VAL A 1 91 ? 2.201 -4.597 3.203 1.00 97.88 91 VAL A N 1
ATOM 742 C CA . VAL A 1 91 ? 2.502 -3.407 4.012 1.00 97.88 91 VAL A CA 1
ATOM 743 C C . VAL A 1 91 ? 1.268 -2.513 4.162 1.00 97.88 91 VAL A C 1
ATOM 745 O O . VAL A 1 91 ? 1.033 -1.975 5.238 1.00 97.88 91 VAL A O 1
ATOM 748 N N . GLY A 1 92 ? 0.456 -2.380 3.112 1.00 98.19 92 GLY A N 1
ATOM 749 C CA . GLY A 1 92 ? -0.757 -1.562 3.102 1.00 98.19 92 GLY A CA 1
ATOM 750 C C . GLY A 1 92 ? -1.924 -2.161 3.891 1.00 98.1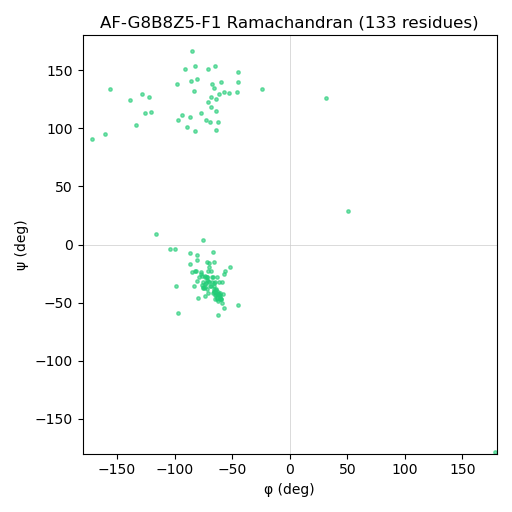9 92 GLY A C 1
ATOM 751 O O . GLY A 1 92 ? -2.741 -1.412 4.422 1.00 98.19 92 GLY A O 1
ATOM 752 N N . ALA A 1 93 ? -1.991 -3.487 4.032 1.00 98.00 93 ALA A N 1
ATOM 753 C CA . ALA A 1 93 ? -3.027 -4.155 4.815 1.00 98.00 93 ALA A CA 1
ATOM 754 C C . ALA A 1 93 ? -2.926 -3.845 6.313 1.00 98.00 93 ALA A C 1
ATOM 756 O O . ALA A 1 93 ? -3.947 -3.838 6.990 1.00 98.00 93 ALA A O 1
ATOM 757 N N . ILE A 1 94 ? -1.728 -3.551 6.829 1.00 97.75 94 ILE A N 1
ATOM 758 C CA . ILE A 1 94 ? -1.524 -3.235 8.249 1.00 97.75 94 ILE A CA 1
ATOM 759 C C . ILE A 1 94 ? -2.290 -1.960 8.654 1.00 97.75 94 ILE A C 1
ATOM 761 O O . ILE A 1 94 ? -3.179 -2.060 9.500 1.00 97.75 94 ILE A O 1
ATOM 765 N N . PRO A 1 95 ? -2.028 -0.770 8.069 1.00 97.75 95 PRO A N 1
ATOM 766 C CA . PRO A 1 95 ? -2.755 0.440 8.446 1.00 97.75 95 PRO A CA 1
ATOM 767 C C . PRO A 1 95 ? -4.238 0.369 8.072 1.00 97.75 95 PRO A C 1
ATOM 769 O O . PRO A 1 95 ? -5.077 0.853 8.826 1.00 97.75 95 PRO A O 1
ATOM 772 N N . LEU A 1 96 ? -4.579 -0.263 6.943 1.00 97.94 96 LEU A N 1
ATOM 773 C CA . LEU A 1 96 ? -5.969 -0.406 6.510 1.00 97.94 96 LEU A CA 1
ATOM 774 C C . LEU A 1 96 ? -6.759 -1.308 7.470 1.00 97.94 96 LEU A C 1
ATOM 776 O O . LEU A 1 96 ? -7.877 -0.970 7.846 1.00 97.94 96 LEU A O 1
ATOM 780 N N . GLY A 1 97 ? -6.166 -2.413 7.923 1.00 97.75 97 GLY A N 1
ATOM 781 C CA . GLY A 1 97 ? -6.767 -3.315 8.902 1.00 97.75 97 GLY A CA 1
ATOM 782 C C . GLY A 1 97 ? -6.969 -2.651 10.261 1.00 97.75 97 GLY A C 1
ATOM 783 O O . GLY A 1 97 ? -8.047 -2.775 10.835 1.00 97.75 97 GLY A O 1
ATOM 784 N N . VAL A 1 98 ? -5.981 -1.888 10.743 1.00 97.81 98 VAL A N 1
ATOM 785 C CA . VAL A 1 98 ? -6.126 -1.102 11.981 1.00 97.81 98 VAL A CA 1
ATOM 786 C C . VAL A 1 98 ? -7.259 -0.088 11.840 1.00 97.81 98 VAL A C 1
ATOM 788 O O . VAL A 1 98 ? -8.124 -0.030 12.708 1.00 97.81 98 VAL A O 1
ATOM 791 N N . TYR A 1 99 ? -7.304 0.656 10.733 1.00 97.38 99 TYR A N 1
ATOM 792 C CA . TYR A 1 99 ? -8.364 1.630 10.483 1.00 97.38 99 TYR A CA 1
ATOM 793 C C . TYR A 1 99 ? -9.756 0.980 10.480 1.00 97.38 99 TYR A C 1
ATOM 795 O O . TYR A 1 99 ? -10.645 1.425 11.206 1.00 97.38 99 TYR A O 1
ATOM 803 N N . LEU A 1 100 ? -9.937 -0.111 9.729 1.00 97.62 100 LEU A N 1
ATOM 804 C CA . LEU A 1 100 ? -11.217 -0.822 9.677 1.00 97.62 100 LEU A CA 1
ATOM 805 C C . LEU A 1 100 ? -11.618 -1.395 11.039 1.00 97.62 100 LEU A C 1
ATOM 807 O O . LEU A 1 100 ? -12.779 -1.278 11.419 1.00 97.62 100 LEU A O 1
ATOM 811 N N . TYR A 1 101 ? -10.669 -1.958 11.790 1.00 96.38 101 TYR A N 1
ATOM 812 C CA . TYR A 1 101 ? -10.925 -2.447 13.143 1.00 96.38 101 TYR A CA 1
ATOM 813 C C . TYR A 1 101 ? -11.404 -1.319 14.059 1.00 96.38 101 TYR A C 1
ATOM 815 O O . TYR A 1 101 ? -12.406 -1.472 14.753 1.00 96.38 101 TYR A O 1
ATOM 823 N N . THR A 1 102 ? -10.723 -0.168 14.034 1.00 96.19 102 THR A N 1
ATOM 824 C CA . THR A 1 102 ? -11.125 0.984 14.851 1.00 96.19 102 THR A CA 1
ATOM 825 C C . THR A 1 102 ? -12.497 1.514 14.452 1.00 96.19 102 THR A C 1
ATOM 827 O O . THR A 1 102 ? -13.301 1.823 15.323 1.00 96.19 102 THR A O 1
ATOM 830 N N . PHE A 1 103 ? -12.798 1.550 13.154 1.00 95.38 103 PHE A N 1
ATOM 831 C CA . PHE A 1 103 ? -14.092 1.995 12.649 1.00 95.38 103 PHE A CA 1
ATOM 832 C C . PHE A 1 103 ? -15.231 1.069 13.095 1.00 95.38 103 PHE A C 1
ATOM 834 O O . PHE A 1 103 ? -16.271 1.542 13.546 1.00 95.38 103 PHE A O 1
ATOM 841 N N . GLN A 1 104 ? -15.017 -0.248 13.028 1.00 94.25 104 GLN A N 1
ATOM 842 C CA . GLN A 1 104 ? -15.984 -1.225 13.527 1.00 94.25 104 GLN A CA 1
ATOM 843 C C . GLN A 1 104 ? -16.182 -1.090 15.036 1.00 94.25 104 GLN A C 1
ATOM 845 O O . GLN A 1 104 ? -17.317 -0.999 15.481 1.00 94.25 104 GLN A O 1
ATOM 850 N N . LYS A 1 105 ? -15.096 -0.978 15.811 1.00 92.88 105 LYS A N 1
ATOM 851 C CA . LYS A 1 105 ? -15.193 -0.841 17.269 1.00 92.88 105 LYS A CA 1
ATOM 852 C C . LYS A 1 105 ? -15.840 0.457 17.738 1.00 92.88 105 LYS A C 1
ATOM 854 O O . LYS A 1 105 ? -16.520 0.434 18.746 1.00 92.88 105 LYS A O 1
ATOM 859 N N . MET A 1 106 ? -15.668 1.568 17.025 1.00 89.00 106 MET A N 1
ATOM 860 C CA . MET A 1 106 ? -16.378 2.816 17.345 1.00 89.00 106 MET A CA 1
ATOM 861 C C . MET A 1 106 ? -17.873 2.770 17.006 1.00 89.00 106 MET A C 1
ATOM 863 O O . MET A 1 106 ? -18.607 3.666 17.409 1.00 89.00 106 MET A O 1
ATOM 867 N N . THR A 1 107 ? -18.308 1.788 16.215 1.00 87.75 107 THR A N 1
ATOM 868 C CA . THR A 1 107 ? -19.724 1.612 15.869 1.00 87.75 107 THR A CA 1
ATOM 869 C C . THR A 1 107 ? -20.461 0.767 16.915 1.00 87.75 107 THR A C 1
ATOM 871 O O . THR A 1 107 ? -21.689 0.786 16.942 1.00 87.75 107 THR A O 1
ATOM 874 N N . ASP A 1 108 ? -19.734 0.041 17.770 1.00 86.44 108 ASP A N 1
ATOM 875 C CA . ASP A 1 108 ? -20.331 -0.698 18.881 1.00 86.44 108 ASP A CA 1
ATOM 876 C C . ASP A 1 108 ? -20.935 0.299 19.898 1.00 86.44 108 ASP A C 1
ATOM 878 O O . ASP A 1 108 ? -20.333 1.326 20.213 1.00 86.44 108 ASP A O 1
ATOM 882 N N . ASP A 1 109 ? -22.155 0.027 20.375 1.00 79.12 109 ASP A N 1
ATOM 883 C CA . ASP A 1 109 ? -22.866 0.886 21.330 1.00 79.12 109 ASP A CA 1
ATOM 884 C C . ASP A 1 109 ? -22.398 0.604 22.766 1.00 79.12 109 ASP A C 1
ATOM 886 O O . ASP A 1 109 ? -22.873 -0.327 23.419 1.00 79.12 109 ASP A O 1
ATOM 890 N N . ASP A 1 110 ? -21.471 1.426 23.261 1.00 79.31 110 ASP A N 1
ATOM 891 C CA . ASP A 1 110 ? -20.939 1.349 24.629 1.00 79.31 110 ASP A CA 1
ATOM 892 C C . ASP A 1 110 ? -21.982 1.694 25.721 1.00 79.31 110 ASP A C 1
ATOM 894 O O . ASP A 1 110 ? -21.693 1.563 26.914 1.00 79.31 110 ASP A O 1
ATOM 898 N N . PHE A 1 111 ? -23.192 2.140 25.355 1.00 75.69 111 PHE A N 1
ATOM 899 C CA . PHE A 1 111 ? -24.225 2.567 26.306 1.00 75.69 111 PHE A CA 1
ATOM 900 C C . PHE A 1 111 ? -25.361 1.558 26.505 1.00 75.69 111 PHE A C 1
ATOM 902 O O . PHE A 1 111 ? -26.209 1.774 27.373 1.00 75.69 111 PHE A O 1
ATOM 909 N N . GLY A 1 112 ? -25.369 0.441 25.771 1.00 77.88 112 GLY A N 1
ATOM 910 C CA . GLY A 1 112 ? -26.425 -0.575 25.874 1.00 77.88 112 GLY A CA 1
ATOM 911 C C . GLY A 1 112 ? -26.520 -1.254 27.249 1.00 77.88 112 GLY A C 1
ATOM 912 O O . GLY A 1 112 ? -27.605 -1.654 27.668 1.00 77.88 112 GLY A O 1
ATOM 913 N N . ASP A 1 113 ? -25.401 -1.331 27.976 1.00 81.44 113 ASP A N 1
ATOM 914 C CA . ASP A 1 113 ? -25.313 -1.965 29.300 1.00 81.44 113 ASP A CA 1
ATOM 915 C C . ASP A 1 113 ? -25.671 -1.019 30.456 1.00 81.44 113 ASP A C 1
ATOM 917 O O . ASP A 1 113 ? -25.760 -1.447 31.611 1.00 81.44 113 ASP A O 1
ATOM 921 N N . ILE A 1 114 ? -25.863 0.273 30.178 1.00 77.62 114 ILE A N 1
ATOM 922 C CA . ILE A 1 114 ? -26.243 1.250 31.195 1.00 77.62 114 ILE A CA 1
ATOM 923 C C . ILE A 1 114 ? -27.768 1.220 31.308 1.00 77.62 114 ILE A C 1
ATOM 925 O O . ILE A 1 114 ? -28.460 1.665 30.390 1.00 77.62 114 ILE A O 1
ATOM 929 N N . PRO A 1 115 ? -28.332 0.7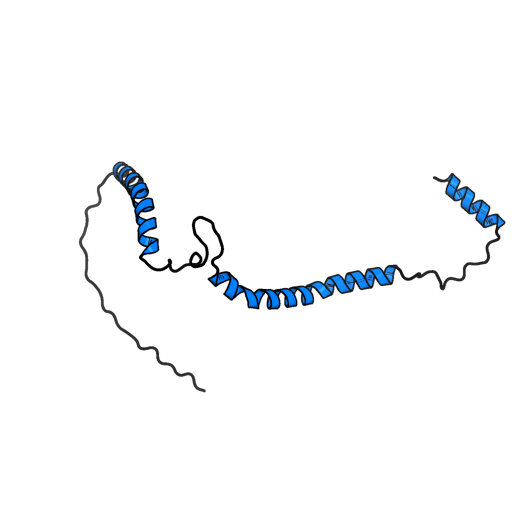12 32.421 1.00 76.50 115 PRO A N 1
ATOM 930 C CA . PRO A 1 115 ? -29.772 0.723 32.596 1.00 76.50 115 PRO A CA 1
ATOM 931 C C . PRO A 1 115 ? -30.246 2.175 32.662 1.00 76.50 115 PRO A C 1
ATOM 933 O O . PRO A 1 115 ? -29.907 2.912 33.591 1.00 76.50 115 PRO A O 1
ATOM 936 N N . ILE A 1 116 ? -31.033 2.591 31.669 1.00 72.75 116 ILE A N 1
ATOM 937 C CA . ILE A 1 116 ? -31.670 3.906 31.665 1.00 72.75 116 ILE A CA 1
ATOM 938 C C . ILE A 1 116 ? -32.716 3.884 32.787 1.00 72.75 116 ILE A C 1
ATOM 940 O O . ILE A 1 116 ? -33.624 3.045 32.749 1.00 72.75 116 ILE A O 1
ATOM 944 N N . PRO A 1 117 ? -32.604 4.749 33.810 1.00 74.88 117 PRO A N 1
ATOM 945 C CA . PRO A 1 117 ? -33.629 4.824 34.837 1.00 74.88 117 PRO A CA 1
ATOM 946 C C . PRO A 1 117 ? -34.962 5.202 34.172 1.00 74.88 117 PRO A C 1
ATOM 948 O O . PRO A 1 117 ? -34.965 6.044 33.271 1.00 74.88 117 PRO A O 1
ATOM 951 N N . PRO A 1 118 ? -36.094 4.601 34.576 1.00 73.81 118 PRO A N 1
ATOM 952 C CA . PRO A 1 118 ? -37.387 4.922 33.986 1.00 73.81 118 PRO A CA 1
ATOM 953 C C . PRO A 1 118 ? -37.719 6.396 34.260 1.00 73.81 118 PRO A C 1
ATOM 955 O O . PRO A 1 118 ? -38.039 6.769 35.386 1.00 73.81 118 PRO A O 1
ATOM 958 N N . ILE A 1 119 ? -37.605 7.233 33.229 1.00 67.69 119 ILE A N 1
ATOM 959 C CA . ILE A 1 119 ? -38.054 8.628 33.230 1.00 67.69 119 ILE A CA 1
ATOM 960 C C . ILE A 1 119 ? -39.534 8.649 32.846 1.00 67.69 119 ILE A C 1
ATOM 962 O O . ILE A 1 119 ? -39.968 7.889 31.981 1.00 67.69 119 ILE A O 1
ATOM 966 N N . SER A 1 120 ? -40.316 9.515 33.490 1.00 78.25 120 SER A N 1
ATOM 967 C CA . SER A 1 120 ? -41.719 9.712 33.127 1.00 78.25 120 SER A CA 1
ATOM 968 C C . SER A 1 120 ? -41.837 10.371 31.742 1.00 78.25 120 SER A C 1
ATOM 970 O O . SER A 1 120 ? -41.104 11.310 31.425 1.00 78.25 120 SER A O 1
ATOM 972 N N . ASP A 1 121 ? -42.779 9.918 30.907 1.00 79.88 121 ASP A N 1
ATOM 973 C CA . ASP A 1 121 ? -42.995 10.456 29.547 1.00 79.88 121 ASP A CA 1
ATOM 974 C C . ASP A 1 121 ? -43.262 11.978 29.534 1.00 79.88 121 ASP A C 1
ATOM 976 O O . ASP A 1 121 ? -43.062 12.663 28.526 1.00 79.88 121 ASP A O 1
ATOM 980 N N . GLU A 1 122 ? -43.720 12.514 30.666 1.00 77.75 122 GLU A N 1
ATOM 981 C CA . GLU A 1 122 ? -43.987 13.933 30.899 1.00 77.75 122 GLU A CA 1
ATOM 982 C C . GLU A 1 122 ? -42.692 14.756 30.984 1.00 77.75 122 GLU A C 1
ATOM 984 O O . GLU A 1 122 ? -42.586 15.831 30.385 1.00 77.75 122 GLU A O 1
ATOM 989 N N . GLU A 1 123 ? -41.675 14.233 31.669 1.00 76.00 123 GLU A N 1
ATOM 990 C CA . GLU A 1 123 ? -40.364 14.872 31.799 1.00 76.00 123 GLU A CA 1
ATOM 991 C C . GLU A 1 123 ? -39.558 14.789 30.498 1.00 76.00 123 GLU A C 1
ATOM 993 O O . GLU A 1 123 ? -38.885 15.758 30.145 1.00 76.00 123 GLU A O 1
ATOM 998 N N . LEU A 1 124 ? -39.687 13.702 29.724 1.00 79.06 124 LEU A N 1
ATOM 999 C CA . LEU A 1 124 ? -39.056 13.572 28.400 1.00 79.06 124 LEU A CA 1
ATOM 1000 C C . LEU A 1 124 ? -39.532 14.649 27.422 1.00 79.06 124 LEU A C 1
ATOM 1002 O O . LEU A 1 124 ? -38.716 15.281 26.749 1.00 79.06 124 LEU A O 1
ATOM 1006 N N . LYS A 1 125 ? -40.845 14.901 27.373 1.00 83.12 125 LYS A N 1
ATOM 1007 C CA . LYS A 1 125 ? -41.420 15.958 26.526 1.00 83.12 125 LYS A CA 1
ATOM 1008 C C . LYS A 1 125 ? -40.947 17.344 26.947 1.00 83.12 125 LYS A C 1
ATOM 1010 O O . LYS A 1 125 ? -40.666 18.181 26.091 1.00 83.12 125 LYS A O 1
ATOM 1015 N N . LYS A 1 126 ? -40.822 17.580 28.256 1.00 85.50 126 LYS A N 1
ATOM 1016 C CA . LYS A 1 126 ? -40.307 18.844 28.788 1.00 85.50 126 LYS A CA 1
ATOM 1017 C C . LYS A 1 126 ? -38.843 19.052 28.390 1.00 85.50 126 LYS A C 1
ATOM 1019 O O . LYS A 1 126 ? -38.512 20.109 27.859 1.00 85.50 126 LYS A O 1
ATOM 1024 N N . LEU A 1 127 ? -38.002 18.031 28.548 1.00 82.25 127 LEU A N 1
ATOM 1025 C CA . LEU A 1 127 ? -36.582 18.077 28.181 1.00 82.25 127 LEU A CA 1
ATOM 1026 C C . LEU A 1 127 ? -36.364 18.227 26.665 1.00 82.25 127 LEU A C 1
ATOM 1028 O O . LEU A 1 127 ? -35.488 18.987 26.258 1.00 82.25 127 LEU A O 1
ATOM 1032 N N . GLN A 1 128 ? -37.177 17.572 25.826 1.00 85.69 128 GLN A N 1
ATOM 1033 C CA . GLN A 1 128 ? -37.143 17.751 24.365 1.00 85.69 128 GLN A CA 1
ATOM 1034 C C . GLN A 1 128 ? -37.517 19.179 23.963 1.00 85.69 128 GLN A C 1
ATOM 1036 O O . GLN A 1 128 ? -36.779 19.813 23.212 1.00 85.69 128 GLN A O 1
ATOM 1041 N N . SER A 1 129 ? -38.599 19.721 24.533 1.00 85.38 129 SER A N 1
ATOM 1042 C CA . SER A 1 129 ? -39.004 21.108 24.272 1.00 85.38 129 SER A CA 1
ATOM 1043 C C . SER A 1 129 ? -37.947 22.129 24.715 1.00 85.38 129 SER A C 1
ATOM 1045 O O . SER A 1 129 ? -37.773 23.164 24.076 1.00 85.38 129 SER A O 1
ATOM 1047 N N . GLU A 1 130 ? -37.199 21.830 25.782 1.00 84.06 130 GLU A N 1
ATOM 1048 C CA . GLU A 1 130 ? -36.136 22.693 26.295 1.00 84.06 130 GLU A CA 1
ATOM 1049 C C . GLU A 1 130 ? -34.872 22.647 25.421 1.00 84.06 130 GLU A C 1
ATOM 1051 O O . GLU A 1 130 ? -34.187 23.660 25.289 1.00 84.06 130 GLU A O 1
ATOM 1056 N N . TYR A 1 131 ? -34.578 21.503 24.794 1.00 87.31 131 TYR A N 1
ATOM 1057 C CA . TYR A 1 131 ? -33.479 21.346 23.835 1.00 87.31 131 TYR A CA 1
ATOM 1058 C C . TYR A 1 131 ? -33.786 22.013 22.488 1.00 87.31 131 TYR A C 1
ATOM 1060 O O . TYR A 1 131 ? -32.935 22.723 21.954 1.00 87.31 131 TYR A O 1
ATOM 1068 N N . GLU A 1 132 ? -35.002 21.832 21.967 1.00 87.06 132 GLU A N 1
ATOM 1069 C CA . GLU A 1 132 ? -35.469 22.466 20.723 1.00 87.06 132 GLU A CA 1
ATOM 1070 C C . GLU A 1 132 ? -35.629 23.987 20.865 1.00 87.06 132 GLU A C 1
ATOM 1072 O O . GLU A 1 132 ? -35.472 24.722 19.896 1.00 87.06 132 GLU A O 1
ATOM 1077 N N . GLY A 1 133 ? -35.898 24.483 22.076 1.00 80.50 133 GLY A N 1
ATOM 1078 C CA . GLY A 1 133 ? -35.928 25.918 22.370 1.00 80.50 133 GLY A CA 1
ATOM 1079 C C . GLY A 1 133 ? -34.552 26.557 22.604 1.00 80.50 133 GLY A C 1
ATOM 1080 O O . GLY A 1 133 ? -34.476 27.779 22.723 1.00 80.50 133 GLY A O 1
ATOM 1081 N N . LYS A 1 134 ? -33.477 25.761 22.716 1.00 70.25 134 LYS A N 1
ATOM 1082 C CA . LYS A 1 134 ? -32.105 26.232 23.003 1.00 70.25 134 LYS A CA 1
ATOM 1083 C C . LYS A 1 134 ? -31.204 26.353 21.771 1.00 70.25 134 LYS A C 1
ATOM 1085 O O . LYS A 1 134 ? -30.059 26.780 21.927 1.00 70.25 134 LYS A O 1
ATOM 1090 N N . THR A 1 135 ? -31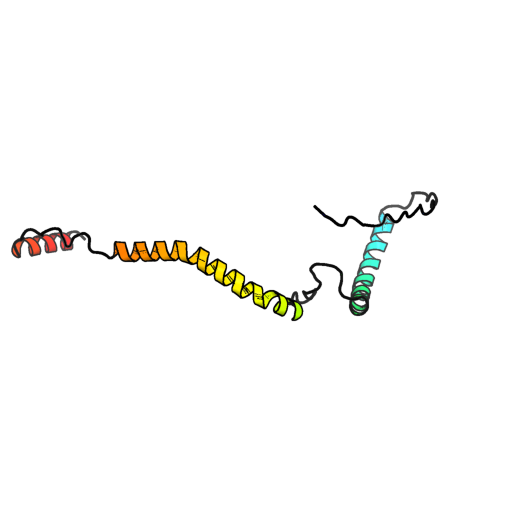.690 25.966 20.594 1.00 50.94 135 THR A N 1
ATOM 1091 C CA . THR A 1 135 ? -31.064 26.261 19.291 1.00 50.94 135 THR A CA 1
ATOM 1092 C C . THR A 1 135 ? -31.326 27.694 18.866 1.00 50.94 135 THR A C 1
ATOM 1094 O O . THR A 1 135 ? -30.362 28.345 18.407 1.00 50.94 135 THR A O 1
#

Foldseek 3Di:
DDDDDDDDDDDDDDDDDDDDDDDDDDPVVVVVVVVVVVVVVVVVVVVVCVVPQHDPDPCNQADPPVRDGHPVVVVVCVVVVVVVVVVCCVVVCVVVVVVVVVVVVVPDDPCPPPPDPDDDPVVVVVVVVVVVVVD

pLDDT: mean 70.37, std 20.29, range [32.03, 98.19]

Solvent-accessible surface area (backbone atoms only — not comparable to full-atom values): 8900 Å² total; per-residue (Å²): 140,82,83,89,86,82,81,86,85,79,88,78,83,87,87,79,91,81,79,94,74,88,90,82,79,67,78,75,62,60,54,62,60,52,59,65,48,51,67,56,49,66,59,54,53,64,59,46,54,75,73,47,76,73,64,97,58,88,63,61,47,34,42,94,82,80,66,42,78,36,76,69,52,54,64,70,44,56,69,52,52,56,58,50,49,51,51,48,49,61,63,50,45,54,63,50,49,52,50,52,50,53,54,54,59,69,67,55,72,88,60,78,84,57,83,74,75,90,71,57,75,69,57,53,53,51,54,50,53,52,54,69,71,68,114

Radius of gyration: 39.45 Å; Cα contacts (8 Å, |Δi|>4): 18; chains: 1; bounding box: 100×59×74 Å

Organism: Candida parapsilosis (strain CDC 317 / ATCC MYA-4646) (NCBI:txid578454)

Secondary structure (DSSP, 8-state):
------------PPPP----------HHHHHHHHHHHHHHHHHHHHHHTTTS-S-SSGGGGB-TTT-PBPHHHHHHHHHHHHHHHHHHHHHHHHHHHHHHHHHHHHHS-TTTTS------HHHHHHHHHHHHT--

InterPro domains:
  IPR018628 Cytochrome c oxidase assembly factor 3, mitochondrial, coiled-coil domain [PF09813] (73-113)
  IPR041752 Cytochrome c oxidase assembly factor 3, mitochondrial [PTHR15642] (57-130)

Sequence (135 aa):
MLLPTHFSCKKITPIKKKKNIPLCKTKRQLTYIYTHTQASMHGTLRTLGKIVGAPKGHDRYRDPVTHQITPALYRVRQPFFWRNTIGLFVVGAIPLGVYLYTFQKMTDDDFGDIPIPPISDEELKKLQSEYEGKT